Protein AF-A0A812RRE8-F1 (afdb_monomer_lite)

Foldseek 3Di:
DPPPVVVVVCVVCCVPVVVVVVVCCQPPPDDDDDDDDDDPPPPVVVVVVVVVLVVLLVVLCCVQVVVPPCPPDDPVVSVVSSVVSSVVVVVVVVVVVVVPDPDDPVRVVVVVVVVVVVCVVVVPVVDDPPPPPPCPPPPPPPPDPDPDDD

Radius of gyration: 28.89 Å; chains: 1; bounding box: 70×44×80 Å

Structure (mmCIF, N/CA/C/O backbone):
data_AF-A0A812RRE8-F1
#
_entry.id   AF-A0A812RRE8-F1
#
loop_
_atom_site.group_PDB
_atom_site.id
_atom_site.type_symbol
_atom_site.label_atom_id
_atom_site.label_alt_id
_atom_site.label_comp_id
_atom_site.label_asym_id
_atom_site.label_entity_id
_atom_site.label_seq_id
_atom_site.pdbx_PDB_ins_code
_atom_site.Cartn_x
_atom_site.Cartn_y
_atom_site.Cartn_z
_atom_site.occupancy
_atom_site.B_iso_or_equiv
_atom_site.auth_seq_id
_atom_site.auth_comp_id
_atom_site.auth_asym_id
_atom_site.auth_atom_id
_atom_site.pdbx_PDB_model_num
ATOM 1 N N . MET A 1 1 ? -7.969 8.519 -25.689 1.00 53.44 1 MET A N 1
ATOM 2 C CA . MET A 1 1 ? -8.707 9.525 -24.887 1.00 53.44 1 MET A CA 1
ATOM 3 C C . MET A 1 1 ? -10.047 8.997 -24.320 1.00 53.44 1 MET A C 1
ATOM 5 O O . MET A 1 1 ? -10.920 9.793 -24.014 1.00 53.44 1 MET A O 1
ATOM 9 N N . LEU A 1 2 ? -10.213 7.675 -24.120 1.00 58.31 2 LEU A N 1
ATOM 10 C CA . LEU A 1 2 ? -11.463 7.035 -23.640 1.00 58.31 2 LEU A CA 1
ATOM 11 C C . LEU A 1 2 ? -11.449 6.635 -22.146 1.00 58.31 2 LEU A C 1
ATOM 13 O O . LEU A 1 2 ? -12.463 6.215 -21.605 1.00 58.31 2 LEU A O 1
ATOM 17 N N . LEU A 1 3 ? -10.314 6.796 -21.460 1.00 65.62 3 LEU A N 1
ATOM 18 C CA . LEU A 1 3 ? -10.106 6.338 -20.080 1.00 65.62 3 LEU A CA 1
ATOM 19 C C . LEU A 1 3 ? -10.803 7.139 -18.952 1.00 65.62 3 LEU A C 1
ATOM 21 O O . LEU A 1 3 ? -11.103 6.526 -17.925 1.00 65.62 3 LEU A O 1
ATOM 25 N N . PRO A 1 4 ? -11.089 8.458 -19.056 1.00 81.44 4 PRO A N 1
ATOM 26 C CA . PRO A 1 4 ? -11.614 9.185 -17.895 1.00 81.44 4 PRO A CA 1
ATOM 27 C C . PRO A 1 4 ? -13.075 8.829 -17.590 1.00 81.44 4 PRO A C 1
ATOM 29 O O . PRO A 1 4 ? -13.472 8.792 -16.428 1.00 81.44 4 PRO A O 1
ATOM 32 N N . HIS A 1 5 ? -13.871 8.504 -18.614 1.00 84.62 5 HIS A N 1
ATOM 33 C CA . HIS A 1 5 ? -15.276 8.141 -18.419 1.00 84.62 5 HIS A CA 1
ATOM 34 C C . HIS A 1 5 ? -15.426 6.765 -17.766 1.00 84.62 5 HIS A C 1
ATOM 36 O O . HIS A 1 5 ? -16.210 6.627 -16.829 1.00 84.62 5 HIS A O 1
ATOM 42 N N . SER A 1 6 ? -14.624 5.776 -18.177 1.00 83.88 6 SER A N 1
ATOM 43 C CA . SER A 1 6 ? -14.665 4.432 -17.587 1.00 83.88 6 SER A CA 1
ATOM 44 C C . SER A 1 6 ? -14.306 4.428 -16.098 1.00 83.88 6 SER A C 1
ATOM 46 O O . SER A 1 6 ? -14.899 3.681 -15.320 1.00 83.88 6 SER A O 1
ATOM 48 N N . ALA A 1 7 ? -13.374 5.291 -15.678 1.00 82.94 7 ALA A N 1
ATOM 49 C CA . ALA A 1 7 ? -12.994 5.417 -14.272 1.00 82.94 7 ALA A CA 1
ATOM 50 C C . ALA A 1 7 ? -14.132 6.008 -13.422 1.00 82.94 7 ALA A C 1
ATOM 52 O O . ALA A 1 7 ? -14.436 5.496 -12.346 1.00 82.94 7 ALA A O 1
ATOM 53 N N . LEU A 1 8 ? -14.813 7.043 -13.923 1.00 85.50 8 LEU A N 1
ATOM 54 C CA . LEU A 1 8 ? -15.936 7.675 -13.222 1.00 85.50 8 LEU A CA 1
ATOM 55 C C . LEU A 1 8 ? -17.148 6.740 -13.102 1.00 85.50 8 LEU A C 1
ATOM 57 O O . LEU A 1 8 ? -17.784 6.672 -12.044 1.00 85.50 8 LEU A O 1
ATOM 61 N N . THR A 1 9 ? -17.453 5.970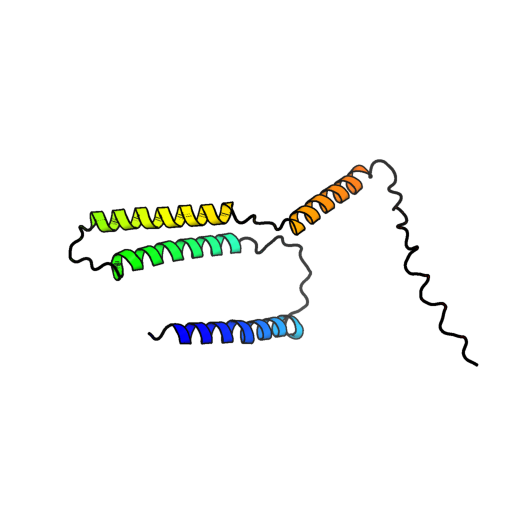 -14.148 1.00 85.69 9 THR A N 1
ATOM 62 C CA . THR A 1 9 ? -18.534 4.973 -14.098 1.00 85.69 9 THR A CA 1
ATOM 63 C C . THR A 1 9 ? -18.204 3.819 -13.151 1.00 85.69 9 THR A C 1
ATOM 65 O O . THR A 1 9 ? -19.074 3.352 -12.414 1.00 85.69 9 THR A O 1
ATOM 68 N N . ALA A 1 10 ? -16.943 3.381 -13.104 1.00 84.31 10 ALA A N 1
ATOM 69 C CA . ALA A 1 10 ? -16.502 2.358 -12.158 1.00 84.31 10 ALA A CA 1
ATOM 70 C C . ALA A 1 10 ? -16.574 2.857 -10.705 1.00 84.31 10 ALA A C 1
ATOM 72 O O . ALA A 1 10 ? -17.075 2.152 -9.834 1.00 84.31 10 ALA A O 1
ATOM 73 N N . LEU A 1 11 ? -16.147 4.095 -10.439 1.00 86.38 11 LEU A N 1
ATOM 74 C CA . LEU A 1 11 ? -16.200 4.679 -9.097 1.00 86.38 11 LEU A CA 1
ATOM 75 C C . LEU A 1 11 ? -17.635 4.866 -8.602 1.00 86.38 11 LEU A C 1
ATOM 77 O O . LEU A 1 11 ? -17.949 4.492 -7.474 1.00 86.38 11 LEU A O 1
ATOM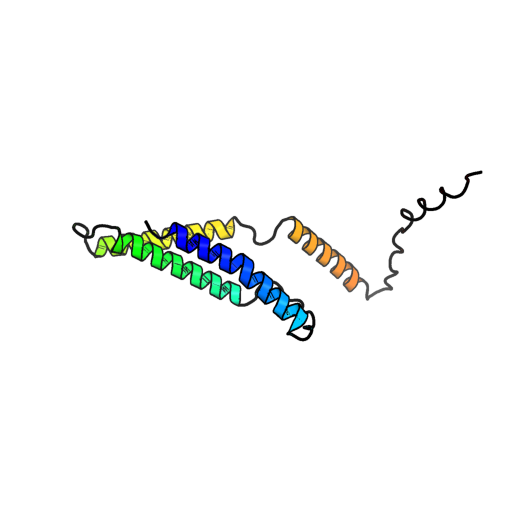 81 N N . SER A 1 12 ? -18.520 5.409 -9.436 1.00 85.00 12 SER A N 1
ATOM 82 C CA . SER A 1 12 ? -19.923 5.624 -9.055 1.00 85.00 12 SER A CA 1
ATOM 83 C C . SER A 1 12 ? -20.651 4.306 -8.774 1.00 85.00 12 SER A C 1
ATOM 85 O O . SER A 1 12 ? -21.296 4.172 -7.731 1.00 85.00 12 SER A O 1
ATOM 87 N N . SER A 1 13 ? -20.493 3.306 -9.647 1.00 88.12 13 SER A N 1
ATOM 88 C CA . SER A 1 13 ? -21.094 1.979 -9.458 1.00 88.12 13 SER A CA 1
ATOM 89 C C . SER A 1 13 ? -20.530 1.249 -8.233 1.00 88.12 13 SER A C 1
ATOM 91 O O . SER A 1 13 ? -21.303 0.722 -7.428 1.00 88.12 13 SER A O 1
ATOM 93 N N . ALA A 1 14 ? -19.210 1.275 -8.027 1.00 85.44 14 ALA A N 1
ATOM 94 C CA . ALA A 1 14 ? -18.574 0.637 -6.877 1.00 85.44 14 ALA A CA 1
ATOM 95 C C . ALA A 1 14 ? -18.952 1.311 -5.550 1.00 85.44 14 ALA A C 1
ATOM 97 O O . ALA A 1 14 ? -19.236 0.630 -4.568 1.00 85.44 14 ALA A O 1
ATOM 98 N N . LEU A 1 15 ? -18.996 2.642 -5.489 1.00 86.12 15 LEU A N 1
ATOM 99 C CA . LEU A 1 15 ? -19.296 3.344 -4.240 1.00 86.12 15 LEU A CA 1
ATOM 100 C C . LEU A 1 15 ? -20.767 3.225 -3.844 1.00 86.12 15 LEU A C 1
ATOM 102 O O . LEU A 1 15 ? -21.065 3.022 -2.666 1.00 86.12 15 LEU A O 1
ATOM 106 N N . PHE A 1 16 ? -21.684 3.350 -4.803 1.00 86.44 16 PHE A N 1
ATOM 107 C CA . PHE A 1 16 ? -23.109 3.403 -4.496 1.00 86.44 16 PHE A CA 1
ATOM 108 C C . PHE A 1 16 ? -23.738 2.014 -4.390 1.00 86.44 16 PHE A C 1
ATOM 110 O O . PHE A 1 16 ? -24.319 1.674 -3.355 1.00 86.44 16 PHE A O 1
ATOM 117 N N . CYS A 1 17 ? -23.607 1.197 -5.438 1.00 88.62 17 CYS A N 1
ATOM 118 C CA . CYS A 1 17 ? -24.295 -0.089 -5.496 1.00 88.62 17 CYS A CA 1
ATOM 119 C C . CYS A 1 17 ? -23.683 -1.079 -4.508 1.00 88.62 17 CYS A C 1
ATOM 121 O O . CYS A 1 17 ? -24.417 -1.718 -3.757 1.00 88.62 17 CYS A O 1
ATOM 123 N N . TRP A 1 18 ? -22.350 -1.167 -4.450 1.00 90.12 18 TRP A N 1
ATOM 124 C CA . TRP A 1 18 ? -21.694 -2.164 -3.605 1.00 90.12 18 TRP A CA 1
ATOM 125 C C . TRP A 1 18 ? -21.929 -1.910 -2.117 1.00 90.12 18 TRP A C 1
ATOM 127 O O . TRP A 1 18 ? -22.285 -2.831 -1.389 1.00 90.12 18 TRP A O 1
ATOM 137 N N . ARG A 1 19 ? -21.795 -0.658 -1.655 1.00 91.31 19 ARG A N 1
ATOM 138 C CA . ARG A 1 19 ? -21.991 -0.324 -0.234 1.00 91.31 19 ARG A CA 1
ATOM 139 C C . ARG A 1 19 ? -23.426 -0.572 0.218 1.00 91.31 19 ARG A C 1
ATOM 141 O O . ARG A 1 19 ? -23.633 -1.148 1.284 1.00 91.31 19 ARG A O 1
ATOM 148 N N . ARG A 1 20 ? -24.414 -0.174 -0.594 1.00 93.31 20 ARG A N 1
ATOM 149 C CA . ARG A 1 20 ? -25.834 -0.395 -0.278 1.00 93.31 20 ARG A CA 1
ATOM 150 C C . ARG A 1 20 ? -26.194 -1.874 -0.296 1.00 93.31 20 ARG A C 1
ATOM 152 O O . ARG A 1 20 ? -26.845 -2.342 0.633 1.00 93.31 20 ARG A O 1
ATOM 159 N N . LEU A 1 21 ? -25.735 -2.609 -1.307 1.00 94.44 21 LEU A N 1
ATOM 160 C CA . LEU A 1 21 ? -25.998 -4.041 -1.419 1.00 94.44 21 LEU A CA 1
ATOM 161 C C . LEU A 1 21 ? -25.328 -4.828 -0.284 1.00 94.44 21 LEU A C 1
ATOM 163 O O . LEU A 1 21 ? -25.957 -5.708 0.300 1.00 94.44 21 LEU A O 1
ATOM 167 N N . ALA A 1 22 ? -24.087 -4.483 0.071 1.00 93.94 22 ALA A N 1
ATOM 168 C CA . ALA A 1 22 ? -23.383 -5.091 1.195 1.00 93.94 22 ALA A CA 1
ATOM 169 C C . ALA A 1 22 ? -24.112 -4.821 2.519 1.00 93.94 22 ALA A C 1
ATOM 171 O O . ALA A 1 22 ? -24.386 -5.762 3.260 1.00 93.94 22 ALA A O 1
ATOM 172 N N . GLY A 1 23 ? -24.501 -3.568 2.784 1.00 94.38 23 GLY A N 1
ATOM 173 C CA . GLY A 1 23 ? -25.276 -3.211 3.975 1.00 94.38 23 GLY A CA 1
ATOM 174 C C . GLY A 1 23 ? -26.608 -3.959 4.051 1.00 94.38 23 GLY A C 1
ATOM 175 O O . GLY A 1 23 ? -26.915 -4.563 5.074 1.00 94.38 23 GLY A O 1
ATOM 176 N N . TYR A 1 24 ? -27.356 -4.012 2.944 1.00 96.31 24 TYR A N 1
ATOM 177 C CA . TYR A 1 24 ? -28.606 -4.770 2.870 1.00 96.31 24 TYR A CA 1
ATOM 178 C C . TYR A 1 24 ? -28.394 -6.258 3.180 1.00 96.31 24 TYR A C 1
ATOM 180 O O . TYR A 1 24 ? -29.128 -6.838 3.981 1.00 96.31 24 TYR A O 1
ATOM 188 N N . LYS A 1 25 ? -27.353 -6.870 2.603 1.00 95.75 25 LYS A N 1
ATOM 189 C CA . LYS A 1 25 ? -27.009 -8.274 2.851 1.00 95.75 25 LYS A CA 1
ATOM 190 C C . LYS A 1 25 ? -26.684 -8.534 4.327 1.00 95.75 25 LYS A C 1
ATOM 192 O O . LYS A 1 25 ? -27.174 -9.519 4.878 1.00 95.75 25 LYS A O 1
ATOM 197 N N . PHE A 1 26 ? -25.916 -7.655 4.973 1.00 94.38 26 PHE A N 1
ATOM 198 C CA . PHE A 1 26 ? -25.583 -7.789 6.395 1.00 94.38 26 PHE A CA 1
ATOM 199 C C . PHE A 1 26 ? -26.784 -7.565 7.326 1.00 94.38 26 PHE A C 1
ATOM 201 O O . PHE A 1 26 ? -26.846 -8.196 8.376 1.00 94.38 26 PHE A O 1
ATOM 208 N N . CYS A 1 27 ? -27.731 -6.694 6.962 1.00 94.81 27 CYS A N 1
ATOM 209 C CA . CYS A 1 27 ? -28.890 -6.381 7.805 1.00 94.81 27 CYS A CA 1
ATOM 210 C C . CYS A 1 27 ? -30.053 -7.369 7.657 1.00 94.81 27 CYS A C 1
ATOM 212 O O . CYS A 1 27 ? -30.703 -7.679 8.652 1.00 94.81 27 CYS A O 1
ATOM 214 N N . TYR A 1 28 ? -30.342 -7.827 6.434 1.00 96.56 28 TYR A N 1
ATOM 215 C CA . TYR A 1 28 ? -31.583 -8.555 6.134 1.00 96.56 28 TYR A CA 1
ATOM 216 C C . TYR A 1 28 ? -31.378 -10.009 5.708 1.00 96.56 28 TYR A C 1
ATOM 218 O O . TYR A 1 28 ? -32.317 -10.794 5.795 1.00 96.56 28 TYR A O 1
ATOM 226 N N . VAL A 1 29 ? -30.187 -10.380 5.224 1.00 96.56 29 VAL A N 1
ATOM 227 C CA . VAL A 1 29 ? -29.953 -11.713 4.636 1.00 96.56 29 VAL A CA 1
ATOM 228 C C . VAL A 1 29 ? -29.108 -12.600 5.546 1.00 96.56 29 VAL A C 1
ATOM 230 O O . VAL A 1 29 ? -29.347 -13.801 5.629 1.00 96.56 29 VAL A O 1
ATOM 233 N N . GLN A 1 30 ? -28.102 -12.038 6.214 1.00 95.19 30 GLN A N 1
ATOM 234 C CA . GLN A 1 30 ? -27.165 -12.805 7.033 1.00 95.19 30 GLN A CA 1
ATOM 235 C C . GLN A 1 30 ? -27.544 -12.775 8.516 1.00 95.19 30 GLN A C 1
ATOM 237 O O . GLN A 1 30 ? -27.975 -11.757 9.049 1.00 95.19 30 GLN A O 1
ATOM 242 N N . GLN A 1 31 ? -27.339 -13.900 9.203 1.00 93.69 31 GLN A N 1
ATOM 243 C CA . GLN A 1 31 ? -27.453 -13.970 10.658 1.00 93.69 31 GLN A CA 1
ATOM 244 C C . GLN A 1 31 ? -26.379 -13.093 11.321 1.00 93.69 31 GLN A C 1
ATOM 246 O O . GLN A 1 31 ? -25.259 -12.974 10.817 1.00 93.69 31 GLN A O 1
ATOM 251 N N . ARG A 1 32 ? -26.712 -12.491 12.471 1.00 93.88 32 ARG A N 1
ATOM 252 C CA . ARG A 1 32 ? -25.805 -11.608 13.214 1.00 93.88 32 ARG A CA 1
ATOM 253 C C . ARG A 1 32 ? -24.512 -12.344 13.577 1.00 93.88 32 ARG A C 1
ATOM 255 O O . ARG A 1 32 ? -24.529 -13.309 14.337 1.00 93.88 32 ARG A O 1
ATOM 262 N N . VAL A 1 33 ? -23.394 -11.851 13.053 1.00 92.31 33 VAL A N 1
ATOM 263 C CA . VAL A 1 33 ? -22.051 -12.334 13.389 1.00 92.31 33 VAL A CA 1
ATOM 264 C C . VAL A 1 33 ? -21.668 -11.932 14.812 1.00 92.31 33 VAL A C 1
ATOM 266 O O . VAL A 1 33 ? -21.962 -10.823 15.262 1.00 92.31 33 VAL A O 1
ATOM 269 N N . ILE A 1 34 ? -21.000 -12.845 15.518 1.00 94.06 34 ILE A N 1
ATOM 270 C CA . ILE A 1 34 ? -20.435 -12.586 16.845 1.00 94.06 34 ILE A CA 1
ATOM 271 C C . ILE A 1 34 ? -19.254 -11.622 16.665 1.00 94.06 34 ILE A C 1
ATOM 273 O O . ILE A 1 34 ? -18.372 -11.918 15.852 1.00 94.06 34 ILE A O 1
ATOM 277 N N . PRO A 1 35 ? -19.221 -10.484 17.383 1.00 92.00 35 PRO A N 1
ATOM 278 C CA . PRO A 1 35 ? -18.130 -9.531 17.255 1.00 92.00 35 PRO A CA 1
ATOM 279 C C . PRO A 1 35 ? -16.814 -10.208 17.644 1.00 92.00 35 PRO A C 1
ATOM 281 O O . PRO A 1 35 ? -16.699 -10.786 18.724 1.00 92.00 35 PRO A O 1
ATOM 284 N N . ARG A 1 36 ? -15.824 -10.144 16.753 1.00 90.88 36 ARG A N 1
ATOM 285 C CA . ARG A 1 36 ? -14.448 -10.546 17.047 1.00 90.88 36 ARG A CA 1
ATOM 286 C C . ARG A 1 36 ? -13.583 -9.299 17.091 1.00 90.88 36 ARG A C 1
ATOM 288 O O . ARG A 1 36 ? -13.711 -8.443 16.219 1.00 90.88 36 ARG A O 1
ATOM 295 N N . SER A 1 37 ? -12.720 -9.210 18.099 1.00 88.81 37 SER A N 1
ATOM 296 C CA . SER A 1 37 ? -11.629 -8.242 18.067 1.00 88.81 37 SER A CA 1
ATOM 297 C C . SER A 1 37 ? -10.648 -8.695 16.991 1.00 88.81 37 SER A C 1
ATOM 299 O O . SER A 1 37 ? -10.170 -9.829 17.028 1.00 88.81 37 SER A O 1
ATOM 301 N N . GLN A 1 38 ? -10.413 -7.849 15.995 1.00 87.25 38 GLN A N 1
ATOM 302 C CA . GLN A 1 38 ? -9.395 -8.072 14.981 1.00 87.25 38 GLN A CA 1
ATOM 303 C C . GLN A 1 38 ? -8.648 -6.759 14.778 1.00 87.25 38 GLN A C 1
ATOM 305 O O . GLN A 1 38 ? -9.254 -5.732 14.470 1.00 87.25 38 GLN A O 1
ATOM 310 N N . GLU A 1 39 ? -7.331 -6.799 14.946 1.00 85.81 39 GLU A N 1
ATOM 311 C CA . GLU A 1 39 ? -6.465 -5.661 14.666 1.00 85.81 39 GLU A CA 1
ATOM 312 C C . GLU A 1 39 ? -6.166 -5.611 13.164 1.00 85.81 39 GLU A C 1
ATOM 314 O O . GLU A 1 39 ? -5.483 -6.467 12.597 1.00 85.81 39 GLU A O 1
ATOM 319 N N . GLY A 1 40 ? -6.732 -4.607 12.493 1.00 87.31 40 GLY A N 1
ATOM 320 C CA . GLY A 1 40 ? -6.536 -4.381 11.063 1.00 87.31 40 GLY A CA 1
ATOM 321 C C . GLY A 1 40 ? -7.208 -5.414 10.147 1.00 87.31 40 GLY A C 1
ATOM 322 O O . GLY A 1 40 ? -8.068 -6.198 10.538 1.00 87.31 40 GLY A O 1
ATOM 323 N N . ILE A 1 41 ? -6.818 -5.392 8.869 1.00 91.19 41 ILE A N 1
ATOM 324 C CA . ILE A 1 41 ? -7.427 -6.207 7.794 1.00 91.19 41 ILE A CA 1
ATOM 325 C C . ILE A 1 41 ? -6.801 -7.625 7.737 1.00 91.19 41 ILE A C 1
ATOM 327 O O . ILE A 1 41 ? -7.223 -8.482 6.961 1.00 91.19 41 ILE A O 1
ATOM 331 N N . GLY A 1 42 ? -5.807 -7.918 8.583 1.00 92.06 42 GLY A N 1
ATOM 332 C CA . GLY A 1 42 ? -5.111 -9.208 8.616 1.00 92.06 42 GLY A CA 1
ATOM 333 C C . GLY A 1 42 ? -4.211 -9.438 7.396 1.00 92.06 42 GLY A C 1
ATOM 334 O O . GLY A 1 42 ? -3.588 -8.506 6.891 1.00 92.06 42 GLY A O 1
ATOM 335 N N . SER A 1 43 ? -4.151 -10.678 6.896 1.00 92.12 43 SER A N 1
ATOM 336 C CA . SER A 1 43 ? -3.263 -11.103 5.792 1.00 92.12 43 SER A CA 1
ATOM 337 C C . SER A 1 43 ? -3.460 -10.340 4.477 1.00 92.12 43 SER A C 1
ATOM 339 O O . SER A 1 43 ? -2.548 -10.275 3.650 1.00 92.12 43 SER A O 1
ATOM 341 N N . TRP A 1 44 ? -4.622 -9.712 4.293 1.00 95.44 44 TRP A N 1
ATOM 342 C CA . TRP A 1 44 ? -4.931 -8.896 3.123 1.00 95.44 44 TRP A CA 1
ATOM 343 C C . TRP A 1 44 ? -3.966 -7.730 2.924 1.00 95.44 44 TRP A C 1
ATOM 345 O O . TRP A 1 44 ? -3.720 -7.361 1.778 1.00 95.44 44 TRP A O 1
ATOM 355 N N . ILE A 1 45 ? -3.378 -7.178 3.992 1.00 92.00 45 ILE A N 1
ATOM 356 C CA . ILE A 1 45 ? -2.416 -6.079 3.847 1.00 92.00 45 ILE A CA 1
ATOM 357 C C . ILE A 1 45 ? -1.183 -6.510 3.042 1.00 92.00 45 ILE A C 1
ATOM 359 O O . ILE A 1 45 ? -0.730 -5.779 2.166 1.00 92.00 45 ILE A O 1
ATOM 363 N N . GLY A 1 46 ? -0.696 -7.735 3.261 1.00 92.88 46 GLY A N 1
ATOM 364 C CA . GLY A 1 46 ? 0.433 -8.289 2.514 1.00 92.88 46 GLY A CA 1
ATOM 365 C C . GLY A 1 46 ? 0.095 -8.485 1.038 1.00 92.88 46 GLY A C 1
ATOM 366 O O . GLY A 1 46 ? 0.887 -8.124 0.169 1.00 92.88 46 GLY A O 1
ATOM 367 N N . ILE A 1 47 ? -1.114 -8.977 0.749 1.00 95.88 47 ILE A N 1
ATOM 368 C CA . ILE A 1 47 ? -1.599 -9.159 -0.626 1.00 95.88 47 ILE A CA 1
ATOM 369 C C . ILE A 1 47 ? -1.698 -7.806 -1.337 1.00 95.88 47 ILE A C 1
ATOM 371 O O . ILE A 1 47 ? -1.209 -7.663 -2.455 1.00 95.88 47 ILE A O 1
ATOM 375 N N . LEU A 1 48 ? -2.283 -6.797 -0.689 1.00 93.00 48 LEU A N 1
ATOM 376 C CA . LEU A 1 48 ? -2.402 -5.454 -1.262 1.00 93.00 48 LEU A CA 1
ATOM 377 C C . LEU A 1 48 ? -1.028 -4.820 -1.508 1.00 93.00 48 LEU A C 1
ATOM 379 O O . LEU A 1 48 ? -0.809 -4.236 -2.568 1.00 93.00 48 LEU A O 1
ATOM 383 N N . ASN A 1 49 ? -0.081 -4.997 -0.585 1.00 91.25 49 ASN A N 1
ATOM 384 C CA . ASN A 1 49 ? 1.288 -4.512 -0.750 1.00 91.25 49 ASN A CA 1
ATOM 385 C C . ASN A 1 49 ? 2.010 -5.187 -1.921 1.00 91.25 49 ASN A C 1
ATOM 387 O O . ASN A 1 49 ? 2.714 -4.509 -2.675 1.00 91.25 49 ASN A O 1
ATOM 391 N N . PHE A 1 50 ? 1.807 -6.494 -2.101 1.00 93.19 50 PHE A N 1
ATOM 392 C CA . PHE A 1 50 ? 2.333 -7.242 -3.239 1.00 93.19 50 PHE A CA 1
ATOM 393 C C . PHE A 1 50 ? 1.724 -6.766 -4.563 1.00 93.19 50 PHE A C 1
ATOM 395 O O . PHE A 1 50 ? 2.453 -6.484 -5.513 1.00 93.19 50 PHE A O 1
ATOM 402 N N . VAL A 1 51 ? 0.401 -6.598 -4.622 1.00 95.81 51 VAL A N 1
ATOM 403 C CA . VAL A 1 51 ? -0.286 -6.089 -5.821 1.00 95.81 51 VAL A CA 1
ATOM 404 C C . VAL A 1 51 ? 0.180 -4.672 -6.159 1.00 95.81 51 VAL A C 1
ATOM 406 O O . VAL A 1 51 ? 0.421 -4.373 -7.327 1.00 95.81 51 VAL A O 1
ATOM 409 N N . ALA A 1 52 ? 0.375 -3.811 -5.158 1.00 91.44 52 ALA A N 1
ATOM 410 C CA . ALA A 1 52 ? 0.924 -2.475 -5.364 1.00 91.44 52 ALA A CA 1
ATOM 411 C C . ALA A 1 52 ? 2.351 -2.518 -5.938 1.00 91.44 52 ALA A C 1
ATOM 413 O O . ALA A 1 52 ? 2.666 -1.746 -6.842 1.00 91.44 52 ALA A O 1
ATOM 414 N N . TYR A 1 53 ? 3.199 -3.435 -5.457 1.00 92.88 53 TYR A N 1
ATOM 415 C CA . TYR A 1 53 ? 4.541 -3.642 -6.011 1.00 92.88 53 TYR A CA 1
ATOM 416 C C . TYR A 1 53 ? 4.480 -4.083 -7.480 1.00 92.88 53 TYR A C 1
ATOM 418 O O . TYR A 1 53 ? 5.095 -3.454 -8.338 1.00 92.88 53 TYR A O 1
ATOM 426 N N . MET A 1 54 ? 3.659 -5.091 -7.790 1.00 95.31 54 MET A N 1
ATOM 427 C CA . MET A 1 54 ? 3.450 -5.555 -9.165 1.00 95.31 54 MET A CA 1
ATOM 428 C C . MET A 1 54 ? 2.946 -4.433 -10.080 1.00 95.31 54 MET A C 1
ATOM 430 O O . MET A 1 54 ? 3.408 -4.306 -11.213 1.00 95.31 54 MET A O 1
ATOM 434 N N . GLY A 1 55 ? 2.037 -3.590 -9.585 1.00 94.31 55 GLY A N 1
ATOM 435 C CA . GLY A 1 55 ? 1.537 -2.429 -10.319 1.00 94.31 55 GLY A CA 1
ATOM 436 C C . GLY A 1 55 ? 2.644 -1.442 -10.697 1.00 94.31 55 GLY A C 1
ATOM 437 O O . GLY A 1 55 ? 2.682 -0.979 -11.837 1.00 94.31 55 GLY A O 1
ATOM 438 N N . VAL A 1 56 ? 3.578 -1.166 -9.781 1.00 92.50 56 VAL A N 1
ATOM 439 C CA . VAL A 1 56 ? 4.750 -0.319 -10.056 1.00 92.50 56 VAL A CA 1
ATOM 440 C C . VAL A 1 56 ? 5.642 -0.953 -11.121 1.00 92.50 56 VAL A C 1
ATOM 442 O O . VAL A 1 56 ? 5.927 -0.299 -12.123 1.00 92.50 56 VAL A O 1
ATOM 445 N N . THR A 1 57 ? 6.022 -2.223 -10.959 1.00 94.56 57 THR A N 1
ATOM 446 C CA . THR A 1 57 ? 6.894 -2.926 -11.916 1.00 94.56 57 THR A CA 1
ATOM 447 C C . THR A 1 57 ? 6.286 -2.943 -13.322 1.00 94.56 57 THR A C 1
ATOM 449 O O . THR A 1 57 ? 6.964 -2.609 -14.295 1.00 94.56 57 THR A O 1
ATOM 452 N N . VAL A 1 58 ? 4.991 -3.256 -13.446 1.00 96.44 58 VAL A N 1
ATOM 453 C CA . VAL A 1 58 ? 4.282 -3.253 -14.738 1.00 96.44 58 VAL A CA 1
ATOM 454 C C . VAL A 1 58 ? 4.207 -1.845 -15.329 1.00 96.44 58 VAL A C 1
ATOM 456 O O . VAL A 1 58 ? 4.411 -1.673 -16.528 1.00 96.44 58 VAL A O 1
ATOM 459 N N . THR A 1 59 ? 3.969 -0.820 -14.509 1.00 94.00 59 THR A N 1
ATOM 460 C CA . THR A 1 59 ? 3.926 0.571 -14.986 1.00 94.00 59 THR A CA 1
ATOM 461 C C . THR A 1 59 ? 5.295 1.028 -15.490 1.00 94.00 59 THR A C 1
ATOM 463 O O . THR A 1 59 ? 5.373 1.621 -16.564 1.00 94.00 59 THR A O 1
ATOM 466 N N . CYS A 1 60 ? 6.381 0.704 -14.779 1.00 94.69 60 CYS A N 1
ATOM 467 C CA . CYS A 1 60 ? 7.749 0.967 -15.231 1.00 94.69 60 CYS A CA 1
ATOM 468 C C . CYS A 1 60 ? 8.068 0.226 -16.536 1.00 94.69 60 CYS A C 1
ATOM 470 O O . CYS A 1 60 ? 8.670 0.807 -17.439 1.00 94.69 60 CYS A O 1
ATOM 472 N N . TYR A 1 61 ? 7.623 -1.027 -16.663 1.00 95.00 61 TYR A N 1
ATOM 473 C CA . TYR A 1 61 ? 7.785 -1.810 -17.886 1.00 95.00 61 TYR A CA 1
ATOM 474 C C . TYR A 1 61 ? 7.080 -1.143 -19.073 1.00 95.00 61 TYR A C 1
ATOM 476 O O . TYR A 1 61 ? 7.705 -0.902 -20.101 1.00 95.00 61 TYR A O 1
ATOM 484 N N . ILE A 1 62 ? 5.807 -0.770 -18.915 1.00 94.12 62 ILE A N 1
ATOM 485 C CA . ILE A 1 62 ? 5.038 -0.075 -19.956 1.00 94.12 62 ILE A CA 1
ATOM 486 C C . ILE A 1 62 ? 5.703 1.265 -20.308 1.00 94.12 62 ILE A C 1
ATOM 488 O O . ILE A 1 62 ? 5.880 1.581 -21.483 1.00 94.12 62 ILE A O 1
ATOM 492 N N . ALA A 1 63 ? 6.125 2.037 -19.307 1.00 93.12 63 ALA A N 1
ATOM 493 C CA . ALA A 1 63 ? 6.757 3.335 -19.523 1.00 93.12 63 ALA A CA 1
ATOM 494 C C . ALA A 1 63 ? 8.037 3.248 -20.364 1.00 93.12 63 ALA A C 1
ATOM 496 O O . ALA A 1 63 ? 8.256 4.086 -21.236 1.00 93.12 63 ALA A O 1
ATOM 497 N N . ILE A 1 64 ? 8.864 2.231 -20.126 1.00 93.19 64 ILE A N 1
ATOM 498 C CA . ILE A 1 64 ? 10.189 2.125 -20.747 1.00 93.19 64 ILE A CA 1
ATOM 499 C C . ILE A 1 64 ? 10.149 1.321 -22.043 1.00 93.19 64 ILE A C 1
ATOM 501 O O . ILE A 1 64 ? 10.830 1.685 -22.990 1.00 93.19 64 ILE A O 1
ATOM 505 N N . PHE A 1 65 ? 9.359 0.252 -22.121 1.00 92.06 65 PHE A N 1
ATOM 506 C CA . PHE A 1 65 ? 9.341 -0.622 -23.298 1.00 92.06 65 PHE A CA 1
ATOM 507 C C . PHE A 1 65 ? 8.217 -0.311 -24.287 1.00 92.06 65 PHE A C 1
ATOM 509 O O . PHE A 1 65 ? 8.309 -0.728 -25.435 1.00 92.06 65 PHE A O 1
ATOM 516 N N . ILE A 1 66 ? 7.150 0.379 -23.873 1.00 91.56 66 ILE A N 1
ATOM 517 C CA . ILE A 1 66 ? 6.026 0.694 -24.770 1.00 91.56 66 ILE A CA 1
ATOM 518 C C . ILE A 1 66 ? 6.048 2.163 -25.187 1.00 91.56 66 ILE A C 1
ATOM 520 O O . ILE A 1 66 ? 5.811 2.462 -26.353 1.00 91.56 66 ILE A O 1
ATOM 524 N N . PHE A 1 67 ? 6.322 3.084 -24.257 1.00 87.81 67 PHE A N 1
ATOM 525 C CA . PHE A 1 67 ? 6.312 4.520 -24.567 1.00 87.81 67 PHE A CA 1
ATOM 526 C C . PHE A 1 67 ? 7.663 5.088 -25.004 1.00 87.81 67 PHE A C 1
ATOM 528 O O . PHE A 1 67 ? 7.678 6.119 -25.675 1.00 87.81 67 PHE A O 1
ATOM 535 N N . HIS A 1 68 ? 8.786 4.463 -24.644 1.00 81.94 68 HIS A N 1
ATOM 536 C CA . HIS A 1 68 ? 10.082 4.901 -25.151 1.00 81.94 68 HIS A CA 1
ATOM 537 C C . HIS A 1 68 ? 10.296 4.307 -26.540 1.00 81.94 68 HIS A C 1
ATOM 539 O O . HIS A 1 68 ? 10.347 3.089 -26.696 1.00 81.94 68 HIS A O 1
ATOM 545 N N . ASP A 1 69 ? 10.390 5.170 -27.546 1.00 77.88 69 ASP A N 1
ATOM 546 C CA . ASP A 1 69 ? 10.579 4.745 -28.926 1.00 77.88 69 ASP A CA 1
ATOM 547 C C . ASP A 1 69 ? 11.945 4.046 -29.051 1.00 77.88 69 ASP A C 1
ATOM 549 O O . ASP A 1 69 ? 13.003 4.667 -28.935 1.00 77.88 69 ASP A O 1
ATOM 553 N N . LEU A 1 70 ? 11.928 2.717 -29.207 1.00 66.12 70 LEU A N 1
ATOM 554 C CA . LEU A 1 70 ? 13.098 1.832 -29.087 1.00 66.12 70 LEU A CA 1
ATOM 555 C C . LEU A 1 70 ? 14.138 2.008 -30.202 1.00 66.12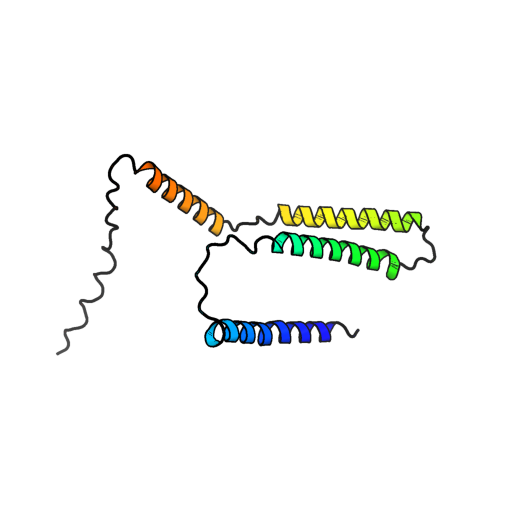 70 LEU A C 1
ATOM 557 O O . LEU A 1 70 ? 15.144 1.300 -30.231 1.00 66.12 70 LEU A O 1
ATOM 561 N N . HIS A 1 71 ? 13.912 2.917 -31.144 1.00 72.81 71 HIS A N 1
ATOM 562 C CA . HIS A 1 71 ? 14.574 2.863 -32.439 1.00 72.81 71 HIS A CA 1
ATOM 563 C C . HIS A 1 71 ? 16.074 3.220 -32.412 1.00 72.81 71 HIS A C 1
ATOM 565 O O . HIS A 1 71 ? 16.768 2.989 -33.403 1.00 72.81 71 HIS A O 1
ATOM 571 N N . SER A 1 72 ? 16.601 3.751 -31.301 1.00 81.94 72 SER A N 1
ATOM 572 C CA . SER A 1 72 ? 18.016 4.148 -31.187 1.00 81.94 72 SER A CA 1
ATOM 573 C C . SER A 1 72 ? 18.756 3.643 -29.945 1.00 81.94 72 SER A C 1
ATOM 575 O O . SER A 1 72 ? 19.969 3.828 -29.857 1.00 81.94 72 SER A O 1
ATOM 577 N N . ALA A 1 73 ? 18.072 3.033 -28.973 1.00 87.81 73 ALA A N 1
ATOM 578 C CA . ALA A 1 73 ? 18.699 2.596 -27.726 1.00 87.81 73 ALA A CA 1
ATOM 579 C C . ALA A 1 73 ? 19.115 1.123 -27.796 1.00 87.81 73 ALA A C 1
ATOM 581 O O . ALA A 1 73 ? 18.386 0.267 -28.295 1.00 87.81 73 ALA A O 1
ATOM 582 N N . SER A 1 74 ? 20.285 0.799 -27.247 1.00 93.81 74 SER A N 1
ATOM 583 C CA . SER A 1 74 ? 20.677 -0.605 -27.101 1.00 93.81 74 SER A CA 1
ATOM 584 C C . SER A 1 74 ? 19.762 -1.314 -26.092 1.00 93.81 74 SER A C 1
ATOM 586 O O . SER A 1 74 ? 19.426 -0.759 -25.045 1.00 93.81 74 SER A O 1
ATOM 588 N N . HIS A 1 75 ? 19.395 -2.571 -26.363 1.00 91.56 75 HIS A N 1
ATOM 589 C CA . HIS A 1 75 ? 18.573 -3.388 -25.455 1.00 91.56 75 HIS A CA 1
ATOM 590 C C . HIS A 1 75 ? 19.127 -3.421 -24.021 1.00 91.56 75 HIS A C 1
ATOM 592 O O . HIS A 1 75 ? 18.373 -3.421 -23.049 1.00 91.56 75 HIS A O 1
ATOM 598 N N . PHE A 1 76 ? 20.456 -3.396 -23.885 1.00 94.81 76 PHE A N 1
ATOM 599 C CA . PHE A 1 76 ? 21.122 -3.343 -22.589 1.00 94.81 76 PHE A CA 1
ATOM 600 C C . PHE A 1 76 ? 20.849 -2.030 -21.837 1.00 94.81 76 PHE A C 1
ATOM 602 O O . PHE A 1 76 ? 20.559 -2.058 -20.643 1.00 94.81 76 PHE A O 1
ATOM 609 N N . GLN A 1 77 ? 20.876 -0.882 -22.523 1.00 93.38 77 GLN A N 1
ATOM 610 C CA . GLN A 1 77 ? 20.547 0.416 -21.920 1.00 93.38 77 GLN A CA 1
ATOM 611 C C . GLN A 1 77 ? 19.080 0.504 -21.485 1.00 93.38 77 GLN A C 1
ATOM 613 O O . GLN A 1 77 ? 18.793 1.092 -20.443 1.00 93.38 77 GLN A O 1
ATOM 618 N N . LEU A 1 78 ? 18.158 -0.109 -22.233 1.00 93.62 78 LEU A N 1
ATOM 619 C CA . LEU A 1 78 ? 16.744 -0.193 -21.851 1.00 93.62 78 LEU A CA 1
ATOM 620 C C . LEU A 1 78 ? 16.552 -1.013 -20.571 1.00 93.62 78 LEU A C 1
ATOM 622 O O . LEU A 1 78 ? 15.884 -0.556 -19.645 1.00 93.62 78 LEU A O 1
ATOM 626 N N . LEU A 1 79 ? 17.196 -2.181 -20.477 1.00 95.00 79 LEU A N 1
ATOM 627 C CA . LEU A 1 79 ? 17.174 -3.007 -19.264 1.00 95.00 79 LEU A CA 1
ATOM 628 C C . LEU A 1 79 ? 17.790 -2.282 -18.066 1.00 95.00 79 LEU A C 1
ATOM 630 O O . LEU A 1 79 ? 17.219 -2.308 -16.977 1.00 95.00 79 LEU A O 1
ATOM 634 N N . LEU A 1 80 ? 18.921 -1.602 -18.261 1.00 96.25 80 LEU A N 1
ATOM 635 C CA . LEU A 1 80 ? 19.570 -0.847 -17.192 1.00 96.25 80 LEU A CA 1
ATOM 636 C C . LEU A 1 80 ? 18.669 0.290 -16.690 1.00 96.25 80 LEU A C 1
ATOM 638 O O . LEU A 1 80 ? 18.473 0.432 -15.484 1.00 96.25 80 LEU A O 1
ATOM 642 N N . THR A 1 81 ? 18.072 1.053 -17.610 1.00 94.31 81 THR A N 1
ATOM 643 C CA . THR A 1 81 ? 17.116 2.122 -17.282 1.00 94.31 81 THR A CA 1
ATOM 644 C C . THR A 1 81 ? 15.904 1.568 -16.537 1.00 94.31 81 THR A C 1
ATOM 646 O O . THR A 1 81 ? 15.477 2.160 -15.549 1.00 94.31 81 THR A O 1
ATOM 649 N N . PHE A 1 82 ? 15.390 0.405 -16.950 1.00 95.62 82 PHE A N 1
ATOM 650 C CA . PHE A 1 82 ? 14.290 -0.276 -16.267 1.00 95.62 82 PHE A CA 1
ATOM 651 C C . PHE A 1 82 ? 14.636 -0.654 -14.830 1.00 95.62 82 PHE A C 1
ATOM 653 O O . PHE A 1 82 ? 13.893 -0.294 -13.917 1.00 95.62 82 PHE A O 1
ATOM 660 N N . VAL A 1 83 ? 15.780 -1.301 -14.608 1.00 96.88 83 VAL A N 1
ATOM 661 C CA . VAL A 1 83 ? 16.205 -1.698 -13.259 1.00 96.88 83 VAL A CA 1
ATOM 662 C C . VAL A 1 83 ? 16.426 -0.470 -12.373 1.00 96.88 83 VAL A C 1
ATOM 664 O O . VAL A 1 83 ? 15.989 -0.461 -11.224 1.00 96.88 83 VAL A O 1
ATOM 667 N N . ILE A 1 84 ? 17.061 0.587 -12.889 1.00 97.06 84 ILE A N 1
ATOM 668 C CA . ILE A 1 84 ? 17.280 1.825 -12.125 1.00 97.06 84 ILE A CA 1
ATOM 669 C C . ILE A 1 84 ? 15.943 2.484 -11.768 1.00 97.06 84 ILE A C 1
ATOM 671 O O . ILE A 1 84 ? 15.742 2.858 -10.613 1.00 97.06 84 ILE A O 1
ATOM 675 N N . ALA A 1 85 ? 15.021 2.597 -12.727 1.00 95.62 85 ALA A N 1
ATOM 676 C CA . ALA A 1 85 ? 13.708 3.192 -12.500 1.00 95.62 85 ALA A CA 1
ATOM 677 C C . ALA A 1 85 ? 12.884 2.391 -11.482 1.00 95.62 85 ALA A C 1
ATOM 679 O O . ALA A 1 85 ? 12.338 2.974 -10.546 1.00 95.62 85 ALA A O 1
ATOM 680 N N . GLU A 1 86 ? 12.840 1.061 -11.609 1.00 95.75 86 GLU A N 1
ATOM 681 C CA . GLU A 1 86 ? 12.144 0.188 -10.659 1.00 95.75 86 GLU A CA 1
ATOM 682 C C . GLU A 1 86 ? 12.703 0.365 -9.239 1.00 95.75 86 GLU A C 1
ATOM 684 O O . GLU A 1 86 ? 11.947 0.565 -8.283 1.00 95.75 86 GLU A O 1
ATOM 689 N N . ARG A 1 87 ? 14.036 0.368 -9.090 1.00 97.38 87 ARG A N 1
ATOM 690 C CA . ARG A 1 87 ? 14.690 0.563 -7.787 1.00 97.38 87 ARG A CA 1
ATOM 691 C C . ARG A 1 87 ? 14.439 1.955 -7.216 1.00 97.38 87 ARG A C 1
ATOM 693 O O . ARG A 1 87 ? 14.188 2.062 -6.018 1.00 97.38 87 ARG A O 1
ATOM 700 N N . ALA A 1 88 ? 14.445 2.998 -8.045 1.00 96.44 88 ALA A N 1
ATOM 701 C CA . ALA A 1 88 ? 14.157 4.364 -7.614 1.00 96.44 88 ALA A CA 1
ATOM 702 C C . ALA A 1 88 ? 12.728 4.502 -7.065 1.00 96.44 88 ALA A C 1
ATOM 704 O O . ALA A 1 88 ? 12.540 5.053 -5.978 1.00 96.44 88 ALA A O 1
ATOM 705 N N . VAL A 1 89 ? 11.725 3.948 -7.758 1.00 94.56 89 VAL A N 1
ATOM 706 C CA . VAL A 1 89 ? 10.333 3.974 -7.276 1.00 94.56 89 VAL A CA 1
ATOM 707 C C . VAL A 1 89 ? 10.171 3.123 -6.012 1.00 94.56 89 VAL A C 1
ATOM 709 O O . VAL A 1 89 ? 9.458 3.525 -5.093 1.00 94.56 89 VAL A O 1
ATOM 712 N N . GLY A 1 90 ? 10.872 1.990 -5.918 1.00 93.25 90 GLY A N 1
ATOM 713 C CA . GLY A 1 90 ? 10.900 1.168 -4.706 1.00 93.25 90 GLY A CA 1
ATOM 714 C C . GLY A 1 90 ? 11.440 1.918 -3.483 1.00 93.25 90 GLY A C 1
ATOM 715 O O . GLY A 1 90 ? 10.801 1.912 -2.430 1.00 93.25 90 GLY A O 1
ATOM 716 N N . ILE A 1 91 ? 12.574 2.615 -3.627 1.00 95.88 91 ILE A N 1
ATOM 717 C CA . ILE A 1 91 ? 13.158 3.449 -2.559 1.00 95.88 91 ILE A CA 1
ATOM 718 C C . ILE A 1 91 ? 12.200 4.577 -2.176 1.00 95.88 91 ILE A C 1
ATOM 720 O O . ILE A 1 91 ? 11.994 4.841 -0.993 1.00 95.88 91 ILE A O 1
ATOM 724 N N . PHE A 1 92 ? 11.581 5.222 -3.164 1.00 94.88 92 PHE A N 1
ATOM 725 C CA . PHE A 1 92 ? 10.623 6.292 -2.918 1.00 94.88 92 PHE A CA 1
ATOM 726 C C . PHE A 1 92 ? 9.391 5.807 -2.141 1.00 94.88 92 PHE A C 1
ATOM 728 O O . PHE A 1 92 ? 8.987 6.447 -1.170 1.00 94.88 92 PHE A O 1
ATOM 735 N N . LYS A 1 93 ? 8.832 4.646 -2.507 1.00 91.12 93 LYS A N 1
ATOM 736 C CA . LYS A 1 93 ? 7.740 4.010 -1.757 1.00 91.12 93 LYS A CA 1
ATOM 737 C C . LYS A 1 93 ? 8.152 3.741 -0.308 1.00 91.12 93 LYS A C 1
ATOM 739 O O . LYS A 1 93 ? 7.413 4.104 0.601 1.00 91.12 93 LYS A O 1
ATOM 744 N N . PHE A 1 94 ? 9.332 3.158 -0.097 1.00 92.12 94 PHE A N 1
ATOM 745 C CA . PHE A 1 94 ? 9.849 2.883 1.244 1.00 92.12 94 PHE A CA 1
ATOM 746 C C . PHE A 1 94 ? 10.024 4.166 2.069 1.00 92.12 94 PHE A C 1
ATOM 748 O O . PHE A 1 94 ? 9.663 4.200 3.242 1.00 92.12 94 PHE A O 1
ATOM 755 N N . ALA A 1 95 ? 10.512 5.246 1.456 1.00 95.69 95 ALA A N 1
ATOM 756 C CA . ALA A 1 95 ? 10.622 6.540 2.121 1.00 95.69 95 ALA A CA 1
ATOM 757 C C . ALA A 1 95 ? 9.247 7.076 2.551 1.00 95.69 95 ALA A C 1
ATOM 759 O O . ALA A 1 95 ? 9.096 7.516 3.686 1.00 95.69 95 ALA A O 1
ATOM 760 N N . ILE A 1 96 ? 8.228 6.995 1.687 1.00 94.38 96 ILE A N 1
ATOM 761 C CA . ILE A 1 96 ? 6.857 7.398 2.040 1.00 94.38 96 ILE A CA 1
ATOM 762 C C . ILE A 1 96 ? 6.323 6.568 3.211 1.00 94.38 96 ILE A C 1
ATOM 764 O O . ILE A 1 96 ? 5.754 7.138 4.138 1.00 94.38 96 ILE A O 1
ATOM 768 N N . GLU A 1 97 ? 6.513 5.249 3.188 1.00 90.50 97 GLU A N 1
ATOM 769 C CA . GLU A 1 97 ? 6.090 4.366 4.282 1.00 90.50 97 GLU A CA 1
ATOM 770 C C . GLU A 1 97 ? 6.823 4.685 5.593 1.00 90.50 97 GLU A C 1
ATOM 772 O O . GLU A 1 97 ? 6.220 4.616 6.659 1.00 90.50 97 GLU A O 1
ATOM 777 N N . ALA A 1 98 ? 8.090 5.104 5.526 1.00 92.44 98 ALA A N 1
ATOM 778 C CA . ALA A 1 98 ? 8.843 5.547 6.696 1.00 92.44 98 ALA A CA 1
ATOM 779 C C . ALA A 1 98 ? 8.361 6.906 7.241 1.00 92.44 98 ALA A C 1
ATOM 781 O O . ALA A 1 98 ? 8.387 7.126 8.451 1.00 92.44 98 ALA A O 1
ATOM 782 N N . PHE A 1 99 ? 7.915 7.820 6.372 1.00 95.06 99 PHE A N 1
ATOM 783 C CA . PHE A 1 99 ? 7.404 9.134 6.784 1.00 95.06 99 PHE A CA 1
ATOM 784 C C . PHE A 1 99 ? 5.952 9.098 7.265 1.00 95.06 99 PHE A C 1
ATOM 786 O O . PHE A 1 99 ? 5.565 9.880 8.137 1.00 95.06 99 PHE A O 1
ATOM 793 N N . LEU A 1 100 ? 5.132 8.208 6.709 1.00 92.25 100 LEU A N 1
ATOM 794 C CA . LEU A 1 100 ? 3.756 8.015 7.139 1.00 92.25 100 LEU A CA 1
ATOM 795 C C . LEU A 1 100 ? 3.735 7.060 8.331 1.00 92.25 100 LEU A C 1
ATOM 797 O O . LEU A 1 100 ? 3.611 5.849 8.168 1.00 92.25 100 LEU A O 1
ATOM 801 N N . SER A 1 101 ? 3.823 7.622 9.542 1.00 84.31 101 SER A N 1
ATOM 802 C CA . SER A 1 101 ? 3.559 6.865 10.770 1.00 84.31 101 SER A CA 1
ATOM 803 C C . SER A 1 101 ? 2.238 6.107 10.623 1.00 84.31 101 SER A C 1
ATOM 805 O O . SER A 1 101 ? 1.189 6.707 10.377 1.00 84.31 101 SER A O 1
ATOM 807 N N . SER A 1 102 ? 2.287 4.783 10.778 1.00 83.38 102 SER A N 1
ATOM 808 C CA . SER A 1 102 ? 1.122 3.905 10.625 1.00 83.38 102 SER A CA 1
ATOM 809 C C . SER A 1 102 ? 0.030 4.186 11.658 1.00 83.38 102 SER A C 1
ATOM 811 O O . SER A 1 102 ? -1.133 3.847 11.437 1.00 83.38 102 SER A O 1
ATOM 813 N N . LYS A 1 103 ? 0.392 4.834 12.770 1.00 88.81 103 LYS A N 1
ATOM 814 C CA . LYS A 1 103 ? -0.524 5.252 13.826 1.00 88.81 103 LYS A CA 1
ATOM 815 C C . LYS A 1 103 ? -0.595 6.769 13.887 1.00 88.81 103 LYS A C 1
ATOM 817 O O . LYS A 1 103 ? 0.420 7.469 13.857 1.00 88.81 103 LYS A O 1
ATOM 822 N N . SER A 1 104 ? -1.820 7.274 14.004 1.00 91.69 104 SER A N 1
ATOM 823 C CA . SER A 1 104 ? -2.042 8.678 14.338 1.00 91.69 104 SER A CA 1
ATOM 824 C C . SER A 1 104 ? -1.600 8.948 15.780 1.00 91.69 104 SER A C 1
ATOM 826 O O . SER A 1 104 ? -1.752 8.088 16.646 1.00 91.69 104 SER A O 1
ATOM 828 N N . VAL A 1 105 ? -1.122 10.164 16.065 1.00 93.38 105 VAL A N 1
ATOM 829 C CA . VAL A 1 105 ? -0.725 10.581 17.427 1.00 93.38 105 VAL A CA 1
ATOM 830 C C . VAL A 1 105 ? -1.869 10.383 18.432 1.00 93.38 105 VAL A C 1
ATOM 832 O O . VAL A 1 105 ? -1.638 10.025 19.581 1.00 93.38 105 VAL A O 1
ATOM 835 N N . ALA A 1 106 ? -3.118 10.586 18.000 1.00 93.00 106 ALA A N 1
ATOM 836 C CA . ALA A 1 106 ? -4.291 10.362 18.839 1.00 93.00 106 ALA A CA 1
ATOM 837 C C . ALA A 1 106 ? -4.469 8.880 19.200 1.00 93.00 106 ALA A C 1
ATOM 839 O O . ALA A 1 106 ? -4.712 8.565 20.360 1.00 93.00 106 ALA A O 1
ATOM 840 N N . GLN A 1 107 ? -4.314 7.978 18.227 1.00 91.88 107 GLN A N 1
ATOM 841 C CA . GLN A 1 107 ? -4.382 6.540 18.476 1.00 91.88 107 GLN A CA 1
ATOM 842 C C . GLN A 1 107 ? -3.246 6.082 19.392 1.00 91.88 107 GLN A C 1
ATOM 844 O O . GLN A 1 107 ? -3.504 5.343 20.333 1.00 91.88 107 GLN A O 1
ATOM 849 N N . GLN A 1 108 ? -2.026 6.570 19.163 1.00 95.19 108 GLN A N 1
ATOM 850 C CA . GLN A 1 108 ? -0.881 6.236 20.004 1.00 95.19 108 GLN A CA 1
ATOM 851 C C . GLN A 1 108 ? -1.128 6.617 21.472 1.00 95.19 108 GLN A C 1
ATOM 853 O O . GLN A 1 108 ? -0.911 5.799 22.353 1.00 95.19 108 GLN A O 1
ATOM 858 N N . ARG A 1 109 ? -1.680 7.807 21.741 1.00 94.75 109 ARG A N 1
ATOM 859 C CA . ARG A 1 109 ? -2.024 8.227 23.113 1.00 94.75 109 ARG A CA 1
ATOM 860 C C . ARG A 1 109 ? -3.113 7.374 23.757 1.00 94.75 109 ARG A C 1
ATOM 862 O O . ARG A 1 109 ? -3.111 7.197 24.968 1.00 94.75 109 ARG A O 1
ATOM 869 N N . ILE A 1 110 ? -4.078 6.900 22.968 1.00 94.88 110 ILE A N 1
ATOM 870 C CA . ILE A 1 110 ? -5.130 6.007 23.467 1.00 94.88 110 ILE A CA 1
ATOM 871 C C . ILE A 1 110 ? -4.529 4.649 23.826 1.00 94.88 110 ILE A C 1
ATOM 873 O O . ILE A 1 110 ? -4.881 4.093 24.859 1.00 94.88 110 ILE A O 1
ATOM 877 N N . GLU A 1 111 ? -3.631 4.127 22.992 1.00 94.44 111 GLU A N 1
ATOM 878 C CA . GLU A 1 111 ? -2.915 2.883 23.272 1.00 94.44 111 GLU A CA 1
ATOM 879 C C . GLU A 1 111 ? -2.035 3.029 24.520 1.00 94.44 111 GLU A C 1
ATOM 881 O O . GLU A 1 111 ? -2.190 2.235 25.435 1.00 94.44 111 GLU A O 1
ATOM 886 N N . GLU A 1 112 ? -1.230 4.093 24.623 1.00 95.62 112 GLU A N 1
ATOM 887 C CA . GLU A 1 112 ? -0.423 4.403 25.817 1.00 95.62 112 GLU A CA 1
ATOM 888 C C . GLU A 1 112 ? -1.288 4.477 27.088 1.00 95.62 112 GLU A C 1
ATOM 890 O O . GLU A 1 112 ? -0.989 3.822 28.081 1.00 95.62 112 GLU A O 1
ATOM 895 N N . TYR A 1 113 ? -2.417 5.194 27.043 1.00 95.81 113 TYR A N 1
ATOM 896 C CA . TYR A 1 113 ? -3.336 5.275 28.182 1.00 95.81 113 TYR A CA 1
ATOM 897 C C . TYR A 1 113 ? -3.969 3.922 28.540 1.00 95.81 113 TYR A C 1
ATOM 899 O O . TYR A 1 113 ? -4.190 3.629 29.715 1.00 95.81 113 TYR A O 1
ATOM 907 N N . ASN A 1 114 ? -4.294 3.098 27.542 1.00 94.38 114 ASN A N 1
ATOM 908 C CA . ASN A 1 114 ? -4.859 1.774 27.779 1.00 94.38 114 ASN A CA 1
ATOM 909 C C . ASN A 1 114 ? -3.836 0.832 28.424 1.00 94.38 114 ASN A C 1
ATOM 911 O O . ASN A 1 114 ? -4.226 0.088 29.320 1.00 94.38 114 ASN A O 1
ATOM 915 N N . GLU A 1 115 ? -2.568 0.885 28.008 1.00 95.56 115 GLU A N 1
ATOM 916 C CA . GLU A 1 115 ? -1.473 0.128 28.632 1.00 95.56 115 GLU A CA 1
ATOM 917 C C . GLU A 1 115 ? -1.269 0.570 30.091 1.00 95.56 115 GLU A C 1
ATOM 919 O O . GLU A 1 115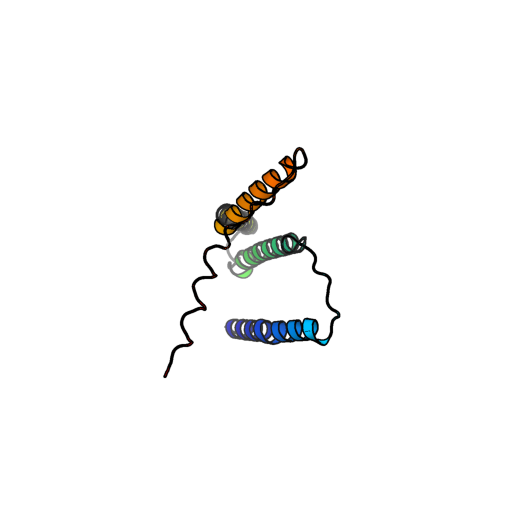 ? -1.269 -0.272 30.986 1.00 95.56 115 GLU A O 1
ATOM 924 N N . ASP A 1 116 ? -1.250 1.880 30.369 1.00 95.12 116 ASP A N 1
ATOM 925 C CA . ASP A 1 116 ? -1.137 2.405 31.741 1.00 95.12 116 ASP A CA 1
ATOM 926 C C . ASP A 1 116 ? -2.286 1.924 32.649 1.00 95.12 116 ASP A C 1
ATOM 928 O O . ASP A 1 116 ? -2.092 1.568 33.818 1.00 95.12 116 ASP A O 1
ATOM 932 N N . VAL A 1 117 ? -3.519 1.920 32.128 1.00 91.25 117 VAL A N 1
ATOM 933 C CA . VAL A 1 117 ? -4.695 1.425 32.860 1.00 91.25 117 VAL A CA 1
ATOM 934 C C . VAL A 1 117 ? -4.627 -0.088 33.043 1.00 91.25 117 VAL A C 1
ATOM 936 O O . VAL A 1 117 ? -4.991 -0.580 34.113 1.00 91.25 117 VAL A O 1
ATOM 939 N N . LEU A 1 118 ? -4.172 -0.826 32.030 1.00 92.12 118 LEU A N 1
ATOM 940 C CA . LEU A 1 118 ? -4.023 -2.275 32.090 1.00 92.12 118 LEU A CA 1
ATOM 941 C C . LEU A 1 118 ? -2.992 -2.671 33.153 1.00 92.12 118 LEU A C 1
ATOM 943 O O . LEU A 1 118 ? -3.302 -3.498 34.012 1.00 92.12 118 LEU A O 1
ATOM 947 N N . ASP A 1 119 ? -1.836 -2.012 33.177 1.00 92.19 119 ASP A N 1
ATOM 948 C CA . ASP A 1 119 ? -0.805 -2.191 34.201 1.00 92.19 119 ASP A CA 1
ATOM 949 C C . ASP A 1 119 ? -1.336 -1.850 35.597 1.00 92.19 119 ASP A C 1
ATOM 951 O O . ASP A 1 119 ? -1.115 -2.591 36.561 1.00 92.19 119 ASP A O 1
ATOM 955 N N . ALA A 1 120 ? -2.110 -0.770 35.729 1.00 89.06 120 ALA A N 1
ATOM 956 C CA . ALA A 1 120 ? -2.739 -0.387 36.991 1.00 89.06 120 ALA A CA 1
ATOM 957 C C . ALA A 1 120 ? -3.824 -1.369 37.465 1.00 89.06 120 ALA A C 1
ATOM 959 O O . ALA A 1 120 ? -4.117 -1.397 38.660 1.00 89.06 120 ALA A O 1
ATOM 960 N N . VAL A 1 121 ? -4.445 -2.139 36.566 1.00 87.06 121 VAL A N 1
ATOM 961 C CA . VAL A 1 121 ? -5.408 -3.199 36.906 1.00 87.06 121 VAL A CA 1
ATOM 962 C C . VAL A 1 121 ? -4.668 -4.482 37.286 1.00 87.06 121 VAL A C 1
ATOM 964 O O . VAL A 1 121 ? -4.944 -5.046 38.342 1.00 87.06 121 VAL A O 1
ATOM 967 N N . LEU A 1 122 ? -3.693 -4.904 36.478 1.00 87.69 122 LEU A N 1
ATOM 968 C CA . LEU A 1 122 ? -2.939 -6.146 36.682 1.00 87.69 122 LEU A CA 1
ATOM 969 C C . LEU A 1 122 ? -2.029 -6.097 37.915 1.00 87.69 122 LEU A C 1
ATOM 971 O O . LEU A 1 122 ? -1.915 -7.081 38.642 1.00 87.69 122 LEU A O 1
ATOM 975 N N . SER A 1 123 ? -1.422 -4.946 38.209 1.00 86.88 123 SER A N 1
ATOM 976 C CA . SER A 1 123 ? -0.594 -4.753 39.415 1.00 86.88 123 SER A CA 1
ATOM 977 C C . SER A 1 123 ? -1.380 -4.863 40.726 1.00 86.88 123 SER A C 1
ATOM 979 O O . SER A 1 123 ? -0.803 -4.979 41.808 1.00 86.88 123 SER A O 1
ATOM 981 N N . LYS A 1 124 ? -2.708 -4.824 40.649 1.00 65.75 124 LYS A N 1
ATOM 982 C CA . LYS A 1 124 ? -3.595 -4.566 41.778 1.00 65.75 124 LYS A CA 1
ATOM 983 C C . LYS A 1 124 ? -4.348 -5.810 42.263 1.00 65.75 124 LYS A C 1
ATOM 985 O O . LYS A 1 124 ? -4.966 -5.773 43.325 1.00 65.75 124 LYS A O 1
ATOM 990 N N . ASP A 1 125 ? -4.139 -6.944 41.597 1.00 58.25 125 ASP A N 1
ATOM 991 C CA . ASP A 1 125 ? -4.500 -8.281 42.086 1.00 58.25 125 ASP A CA 1
ATOM 992 C C . ASP A 1 125 ? -3.591 -8.788 43.232 1.00 58.25 125 ASP A C 1
ATOM 994 O O . ASP A 1 125 ? -3.717 -9.931 43.664 1.00 58.25 125 ASP A O 1
ATOM 998 N N . THR A 1 126 ? -2.721 -7.939 43.807 1.00 54.72 126 THR A N 1
ATOM 999 C CA . THR A 1 126 ? -2.051 -8.237 45.095 1.00 54.72 126 THR A CA 1
ATOM 1000 C C . THR A 1 126 ? -2.694 -7.532 46.303 1.00 54.72 126 THR A C 1
ATOM 1002 O O . THR A 1 126 ? -2.412 -7.919 47.434 1.00 54.72 126 THR A O 1
ATOM 1005 N N . ALA A 1 127 ? -3.594 -6.552 46.125 1.00 54.84 127 ALA A N 1
ATOM 1006 C CA . ALA A 1 127 ? -4.361 -5.977 47.241 1.00 54.84 127 ALA A CA 1
ATOM 1007 C C . ALA A 1 127 ? -5.568 -5.153 46.750 1.00 54.84 127 ALA A C 1
ATOM 1009 O O . ALA A 1 127 ? -5.396 -4.051 46.238 1.00 54.84 127 ALA A O 1
ATOM 1010 N N . GLU A 1 128 ? -6.778 -5.694 46.937 1.00 57.88 128 GLU A N 1
ATOM 1011 C CA . GLU A 1 128 ? -8.087 -5.013 46.926 1.00 57.88 128 GLU A CA 1
ATOM 1012 C C . GLU A 1 128 ? -8.195 -3.722 46.091 1.00 57.88 128 GLU A C 1
ATOM 1014 O O . GLU A 1 128 ? -8.046 -2.596 46.578 1.00 57.88 128 GLU A O 1
ATOM 1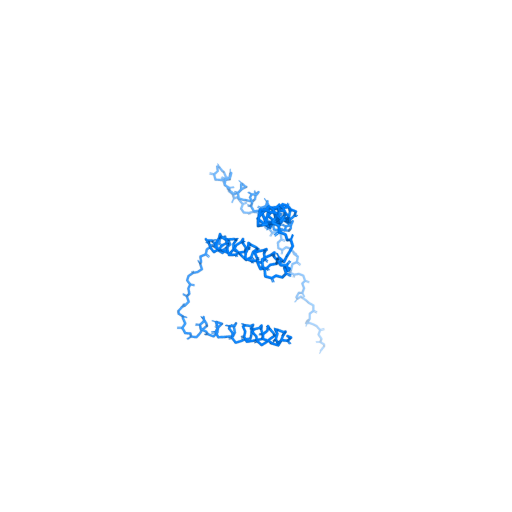019 N N . VAL A 1 129 ? -8.575 -3.864 44.822 1.00 57.81 129 VAL A N 1
ATOM 1020 C CA . VAL A 1 129 ? -8.967 -2.718 43.993 1.00 57.81 129 VAL A CA 1
ATOM 1021 C C . VAL A 1 129 ? -10.313 -2.174 44.456 1.00 57.81 129 VAL A C 1
ATOM 1023 O O . VAL A 1 129 ? -11.373 -2.529 43.942 1.00 57.81 129 VAL A O 1
ATOM 1026 N N . ALA A 1 130 ? -10.277 -1.241 45.403 1.00 58.22 130 ALA A N 1
ATOM 1027 C CA . ALA A 1 130 ? -11.372 -0.312 45.619 1.00 58.22 130 ALA A CA 1
ATOM 1028 C C . ALA A 1 130 ? -11.560 0.509 44.333 1.00 58.22 130 ALA A C 1
ATOM 1030 O O . ALA A 1 130 ? -10.766 1.400 44.023 1.00 58.22 130 ALA A O 1
ATOM 1031 N N . VAL A 1 131 ? -12.605 0.186 43.565 1.00 63.84 131 VAL A N 1
ATOM 1032 C CA . VAL A 1 131 ? -13.055 0.979 42.416 1.00 63.84 131 VAL A CA 1
ATO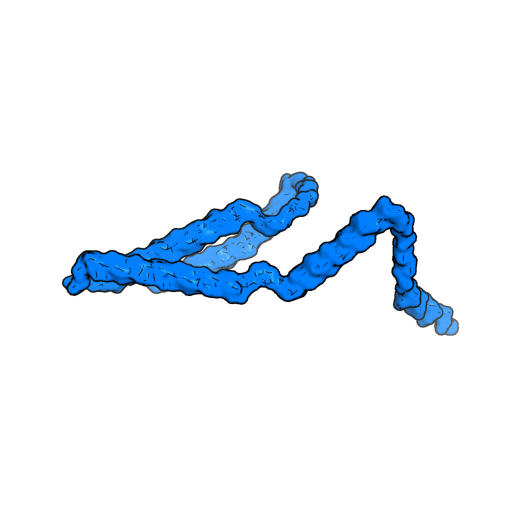M 1033 C C . VAL A 1 131 ? -13.180 2.433 42.882 1.00 63.84 131 VAL A C 1
ATOM 1035 O O . VAL A 1 131 ? -14.000 2.708 43.768 1.00 63.84 131 VAL A O 1
ATOM 1038 N N . PRO A 1 132 ? -12.387 3.382 42.345 1.00 59.56 132 PRO A N 1
ATOM 1039 C CA . PRO A 1 132 ? -12.529 4.772 42.727 1.00 59.56 132 PRO A CA 1
ATOM 1040 C C . PRO A 1 132 ? -13.944 5.192 42.344 1.00 59.56 132 PRO A C 1
ATOM 1042 O O . PRO A 1 132 ? -14.320 5.152 41.171 1.00 59.56 132 PRO A O 1
ATOM 1045 N N . LYS A 1 133 ? -14.754 5.551 43.348 1.00 61.19 133 LYS A N 1
ATOM 1046 C CA . LYS A 1 133 ? -16.071 6.162 43.160 1.00 61.19 133 LYS A CA 1
ATOM 1047 C C . LYS A 1 133 ? -15.854 7.474 42.418 1.00 61.19 133 LYS A C 1
ATOM 1049 O O . LYS A 1 133 ? -15.665 8.529 43.020 1.00 61.19 133 LYS A O 1
ATOM 1054 N N . GLY A 1 134 ? -15.827 7.379 41.092 1.00 57.38 134 GLY A N 1
ATOM 1055 C CA . GLY A 1 134 ? -15.744 8.507 40.192 1.00 57.38 134 GLY A CA 1
ATOM 1056 C C . GLY A 1 134 ? -16.832 9.498 40.569 1.00 57.38 134 GLY A C 1
ATOM 1057 O O . GLY A 1 134 ? -18.012 9.158 40.669 1.00 57.38 134 GLY A O 1
ATOM 1058 N N . LYS A 1 135 ? -16.386 10.721 40.826 1.00 52.81 135 LYS A N 1
ATOM 1059 C CA . LYS A 1 135 ? -17.140 11.902 41.226 1.00 52.81 135 LYS A CA 1
ATOM 1060 C C . LYS A 1 135 ? -18.219 12.213 40.172 1.00 52.81 135 LYS A C 1
ATOM 1062 O O . LYS A 1 135 ? -18.059 13.119 39.365 1.00 52.81 135 LYS A O 1
ATOM 1067 N N . ARG A 1 136 ? -19.353 11.499 40.188 1.00 53.69 136 ARG A N 1
ATOM 1068 C CA . ARG A 1 136 ? -20.596 11.818 39.444 1.00 53.69 136 ARG A CA 1
ATOM 1069 C C . ARG A 1 136 ? -21.290 13.081 39.993 1.00 53.69 136 ARG A C 1
ATOM 1071 O O . ARG A 1 136 ? -22.508 13.190 39.970 1.00 53.69 136 ARG A O 1
ATOM 1078 N N . ALA A 1 137 ? -20.532 14.044 40.512 1.00 56.84 137 ALA A N 1
ATOM 1079 C CA . ALA A 1 137 ? -21.086 15.216 41.182 1.00 56.84 137 ALA A CA 1
ATOM 1080 C C . ALA A 1 137 ? -21.552 16.315 40.211 1.00 56.84 137 ALA A C 1
ATOM 1082 O O . ALA A 1 137 ? -22.160 17.279 40.656 1.00 56.84 137 ALA A O 1
ATOM 1083 N N . HIS A 1 138 ? -21.297 16.199 38.900 1.00 56.69 138 HIS A N 1
ATOM 1084 C CA . HIS A 1 138 ? -21.504 17.325 37.980 1.00 56.69 138 HIS A CA 1
ATOM 1085 C C . HIS A 1 138 ? -22.729 17.244 37.052 1.00 56.69 138 HIS A C 1
ATOM 1087 O O . HIS A 1 138 ? -22.939 18.164 36.267 1.00 56.69 138 HIS A O 1
ATOM 1093 N N . LEU A 1 139 ? -23.567 16.201 37.150 1.00 57.56 139 LEU A N 1
ATOM 1094 C CA . LEU A 1 139 ? -24.759 16.045 36.292 1.00 57.56 139 LEU A CA 1
ATOM 1095 C C . LEU A 1 139 ? -26.110 16.111 37.027 1.00 57.56 139 LEU A C 1
ATOM 1097 O O . LEU A 1 139 ? -27.143 15.978 36.381 1.00 57.56 139 LEU A O 1
ATOM 1101 N N . GLN A 1 140 ? -26.140 16.353 38.343 1.00 53.34 140 GLN A N 1
ATOM 1102 C CA . GLN A 1 140 ? -27.398 16.355 39.112 1.00 53.34 140 GLN A CA 1
ATOM 1103 C C . GLN A 1 140 ? -27.983 17.746 39.428 1.00 53.34 140 GLN A C 1
ATOM 1105 O O . GLN A 1 140 ? -29.084 17.820 39.958 1.00 53.34 140 GLN A O 1
ATOM 1110 N N . ASN A 1 141 ? -27.322 18.849 39.051 1.00 56.78 141 ASN A N 1
ATOM 1111 C CA . ASN A 1 141 ? -27.803 20.212 39.349 1.00 56.78 141 ASN A CA 1
ATOM 1112 C C . ASN A 1 141 ? -28.720 20.840 38.274 1.00 56.78 141 ASN A C 1
ATOM 1114 O O . ASN A 1 141 ? -29.044 22.018 38.370 1.00 56.78 141 ASN A O 1
ATOM 1118 N N . GLY A 1 142 ? -29.145 20.091 37.250 1.00 55.91 142 GLY A N 1
ATOM 1119 C CA . GLY A 1 142 ? -29.870 20.655 36.099 1.00 55.91 142 GLY A CA 1
ATOM 1120 C C . GLY A 1 142 ? -31.396 20.500 36.079 1.00 55.91 142 GLY A C 1
ATOM 1121 O O . GLY A 1 142 ? -32.034 21.129 35.242 1.00 55.91 142 GLY A O 1
ATOM 1122 N N . SER A 1 143 ? -32.012 19.680 36.939 1.00 57.06 143 SER A N 1
ATOM 1123 C CA . SER A 1 143 ? -33.425 19.280 36.762 1.00 57.06 143 SER A CA 1
ATOM 1124 C C . SER A 1 143 ? -34.419 19.842 37.787 1.00 57.06 143 SER A C 1
ATOM 1126 O O . SER A 1 143 ? -35.556 19.384 37.822 1.00 57.06 143 SER A O 1
ATOM 1128 N N . ALA A 1 144 ? -34.038 20.815 38.620 1.00 58.34 144 ALA A N 1
ATOM 1129 C CA . ALA A 1 144 ? -34.900 21.310 39.705 1.00 58.34 144 ALA A CA 1
ATOM 1130 C C . ALA A 1 144 ? -35.536 22.701 39.476 1.00 58.34 144 ALA A C 1
ATOM 1132 O O . ALA A 1 144 ? -36.118 23.249 40.405 1.00 58.34 144 ALA A O 1
ATOM 1133 N N . SER A 1 145 ? -35.460 23.296 38.277 1.00 58.41 145 SER A N 1
ATOM 1134 C CA . SER A 1 145 ? -35.925 24.682 38.047 1.00 58.41 145 SER A CA 1
ATOM 1135 C C . SER A 1 145 ? -36.947 24.824 36.909 1.00 58.41 145 SER A C 1
ATOM 1137 O O . SER A 1 145 ? -36.790 25.657 36.024 1.00 58.41 145 SER A O 1
ATOM 1139 N N . ALA A 1 146 ? -38.001 24.000 36.895 1.00 59.28 146 ALA A N 1
ATOM 1140 C CA . ALA A 1 146 ? -39.073 24.135 35.894 1.00 59.28 146 ALA A CA 1
ATOM 1141 C C . ALA A 1 146 ? -40.501 23.889 36.422 1.00 59.28 146 ALA A C 1
ATOM 1143 O O . ALA A 1 146 ? -41.394 23.578 35.641 1.00 59.28 146 ALA A O 1
ATOM 1144 N N . ALA A 1 147 ? -40.749 24.033 37.729 1.00 54.34 147 ALA A N 1
ATOM 1145 C CA . ALA A 1 147 ? -42.092 23.870 38.296 1.00 54.34 147 ALA A CA 1
ATOM 1146 C C . ALA A 1 147 ? -42.422 24.957 39.332 1.00 54.34 147 ALA A C 1
ATOM 1148 O O . ALA A 1 147 ? -42.620 24.679 40.509 1.00 54.34 147 ALA A O 1
ATOM 1149 N N . SER A 1 148 ? -42.480 26.213 38.889 1.00 63.88 148 SER A N 1
ATOM 1150 C CA . SER A 1 148 ? -43.258 27.252 39.574 1.00 63.88 148 SER A CA 1
ATOM 1151 C C . SER A 1 148 ? -43.745 28.270 38.543 1.00 63.88 148 SER A C 1
ATOM 1153 O O . SER A 1 148 ? -43.046 29.229 38.214 1.00 63.88 148 SER A O 1
ATOM 1155 N N . GLY A 1 149 ? -44.927 28.016 37.993 1.00 61.41 149 GLY A N 1
ATOM 1156 C CA . GLY A 1 149 ? -45.708 28.973 37.218 1.00 61.41 149 GLY A CA 1
ATOM 1157 C C . GLY A 1 149 ? -47.137 28.996 37.777 1.00 61.41 149 GLY A C 1
ATOM 1158 O O . GLY A 1 149 ? -47.589 27.933 38.200 1.00 61.41 149 GLY A O 1
ATOM 1159 N N . PRO A 1 150 ? -47.763 30.184 37.851 1.00 62.69 150 PRO A N 1
ATOM 1160 C CA . PRO A 1 150 ? -48.905 30.523 38.712 1.00 62.69 150 PRO A CA 1
ATOM 1161 C C . PRO A 1 150 ? -50.232 29.844 38.362 1.00 62.69 150 PRO A C 1
ATOM 1163 O O . PRO A 1 150 ? -50.444 29.519 37.172 1.00 62.69 150 PRO A O 1
#

Secondary structure (DSSP, 8-state):
--HHHHHHHHHHHIIIIIHHHHHHIIIIISPPPPP----TTTTHHHHHHHHHHHHHHHHHHHHHHTSS-TTSS-HHHHHHHHHHHHHHHHHHHHHHHHHS-SS-HHHHHHHHHHHHHHHHHHTTTTS---------TTSSSSSSSS----

pLDDT: mean 84.79, std 14.12, range [52.81, 97.38]

Sequence (150 aa):
MLLPHSALTALSSALFCWRRLAGYKFCYVQQRVIPRSQEGIGSWIGILNFVAYMGVTVTCYIAIFIFHDLHSASHFQLLLTFVIAERAVGIFKFAIEAFLSSKSVAQQRIEEYNEDVLDAVLSKDTAEVAVPKGKRAHLQNGSASAASGP